Protein AF-G8R395-F1 (afdb_monomer_lite)

Secondary structure (DSSP, 8-state):
----HHHHHHHHHHHHHHTSS-HHHHHHHHHHTT--HHHHHHHHHHHHHHHHHHHHHHHHHHHHHHHHHHHHHHHHHHHHHHHHHHTTSS--TT-----HHHHHHHHHHHHHHHHHHSTT-

Sequence (121 aa):
MEYSRAQIIDQYFQQIESGEMSFSQMRPSLQDMGVENEEISITVKQVDKQLQQSAHNKASHSLGKNIFYGGLLFAAIGLIITIGTFFGIIDIGPVFIVAYGPVISGSAIAATGFAKMNRGT

Foldseek 3Di:
DDDDLVRLLVVVLVCCVVVVDPLVVQLVVCVVVVHDPVSSVVSSVSSVVVNVLVVVLVVLLVQLVVQQVQLVVQLVVLVCQQVCQVVCVPPPDPDRDRSPPSNVRSVVSNVSSVCSNPVSD

Radius of gyration: 25.41 Å; chains: 1; bounding box: 67×21×62 Å

pLDDT: mean 86.6, std 9.61, range [45.47, 95.31]

Organism: Owenweeksia hongkongensis (strain DSM 17368 / CIP 108786 / JCM 12287 / NRRL B-23963 / UST20020801) (NCBI:txid926562)

Structure (mmCIF, N/CA/C/O backbone):
data_AF-G8R395-F1
#
_entry.id   AF-G8R395-F1
#
loop_
_atom_site.group_PDB
_atom_site.id
_atom_site.type_symbol
_atom_site.label_atom_id
_atom_site.label_alt_id
_atom_site.label_comp_id
_atom_site.label_asym_id
_atom_site.label_entity_id
_atom_site.label_seq_id
_atom_site.pdbx_PDB_ins_code
_atom_site.Cartn_x
_atom_site.Cartn_y
_atom_site.Cartn_z
_atom_site.occupancy
_atom_site.B_iso_or_equiv
_atom_site.auth_seq_id
_atom_site.auth_comp_id
_atom_site.auth_asym_id
_atom_site.auth_atom_id
_atom_site.pdbx_PDB_model_num
ATOM 1 N N . MET A 1 1 ? -36.031 0.960 16.337 1.00 45.47 1 MET A N 1
ATOM 2 C CA . MET A 1 1 ? -35.407 0.146 15.276 1.00 45.47 1 MET A CA 1
ATOM 3 C C . MET A 1 1 ? -34.170 -0.467 15.894 1.00 45.47 1 MET A C 1
ATOM 5 O O . MET A 1 1 ? -33.316 0.282 16.344 1.00 45.47 1 MET A O 1
ATOM 9 N N . GLU A 1 2 ? -34.156 -1.784 16.059 1.00 56.84 2 GLU A N 1
ATOM 10 C CA . GLU A 1 2 ? -33.042 -2.509 16.671 1.00 56.84 2 GLU A CA 1
ATOM 11 C C . GLU A 1 2 ? -31.955 -2.660 15.600 1.00 56.84 2 GLU A C 1
ATOM 13 O O . GLU A 1 2 ? -32.110 -3.426 14.650 1.00 56.84 2 GLU A O 1
ATOM 18 N N . TYR A 1 3 ? -30.920 -1.823 15.664 1.00 66.44 3 TYR A N 1
ATOM 19 C CA . TYR A 1 3 ? -29.792 -1.942 14.746 1.00 66.44 3 TYR A CA 1
ATOM 20 C C . TYR A 1 3 ? -29.036 -3.233 15.048 1.00 66.44 3 TYR A C 1
ATOM 22 O O . TYR A 1 3 ? -28.754 -3.546 16.204 1.00 66.44 3 TYR A O 1
ATOM 30 N N . SER A 1 4 ? -28.673 -3.976 14.003 1.00 84.12 4 SER A N 1
ATOM 31 C CA . SER A 1 4 ? -27.771 -5.115 14.160 1.00 84.12 4 SER A CA 1
ATOM 32 C C . SER A 1 4 ? -26.396 -4.615 14.609 1.00 84.12 4 SER A C 1
ATOM 34 O O . SER A 1 4 ? -25.915 -3.600 14.101 1.00 84.12 4 SER A O 1
ATOM 36 N N . ARG A 1 5 ? -25.717 -5.360 15.492 1.00 80.81 5 ARG A N 1
ATOM 37 C CA . ARG A 1 5 ? -24.335 -5.076 15.928 1.00 80.81 5 ARG A CA 1
ATOM 38 C C . ARG A 1 5 ? -23.415 -4.725 14.748 1.00 80.81 5 ARG A C 1
ATOM 40 O O . ARG A 1 5 ? -22.629 -3.789 14.834 1.00 80.81 5 ARG A O 1
ATOM 47 N N . ALA A 1 6 ? -23.547 -5.435 13.626 1.00 86.25 6 ALA A N 1
ATOM 48 C CA . ALA A 1 6 ? -22.751 -5.187 12.423 1.00 86.25 6 ALA A CA 1
ATOM 49 C C . ALA A 1 6 ? -22.979 -3.790 11.817 1.00 86.25 6 ALA A C 1
ATOM 51 O O . ALA A 1 6 ? -22.027 -3.156 11.377 1.00 86.25 6 ALA A O 1
ATOM 52 N N . GLN A 1 7 ? -24.221 -3.300 11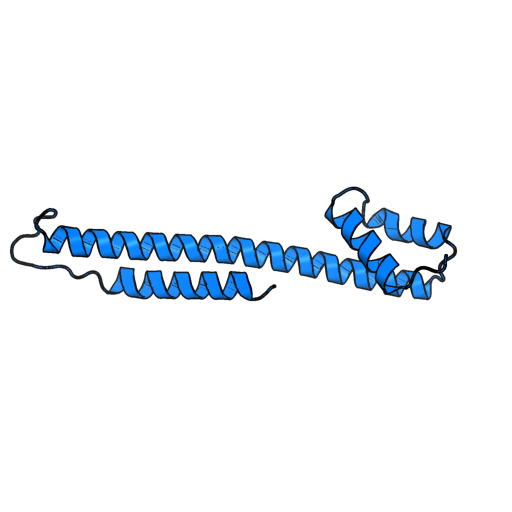.828 1.00 88.31 7 GLN A N 1
ATOM 53 C CA . GLN A 1 7 ? -24.573 -1.975 11.308 1.00 88.31 7 GLN A CA 1
ATOM 54 C C . GLN A 1 7 ? -24.048 -0.863 12.215 1.00 88.31 7 GLN A C 1
ATOM 56 O O . GLN A 1 7 ? -23.577 0.153 11.719 1.00 88.31 7 GLN A O 1
ATOM 61 N N . ILE A 1 8 ? -24.084 -1.079 13.534 1.00 88.62 8 ILE A N 1
ATOM 62 C CA . ILE A 1 8 ? -23.516 -0.144 14.512 1.00 88.62 8 ILE A CA 1
ATOM 63 C C . ILE A 1 8 ? -22.009 -0.006 14.273 1.00 88.62 8 ILE A C 1
ATOM 65 O O . ILE A 1 8 ? -21.501 1.104 14.155 1.00 88.62 8 ILE A O 1
ATOM 69 N N . ILE A 1 9 ? -21.298 -1.129 14.142 1.00 90.19 9 ILE A N 1
ATOM 70 C CA . ILE A 1 9 ? -19.854 -1.138 13.870 1.00 90.19 9 ILE A CA 1
ATOM 71 C C . ILE A 1 9 ? -19.535 -0.387 12.578 1.00 90.19 9 ILE A C 1
ATOM 73 O O . ILE A 1 9 ? -18.663 0.476 12.593 1.00 90.19 9 ILE A O 1
ATOM 77 N N . ASP A 1 10 ? -20.245 -0.691 11.490 1.00 92.69 10 ASP A N 1
ATOM 78 C CA . ASP A 1 10 ? -19.995 -0.078 10.182 1.00 92.69 10 ASP A CA 1
ATOM 79 C C . ASP A 1 10 ? -20.277 1.433 10.193 1.00 92.69 10 ASP A C 1
ATOM 81 O O . ASP A 1 10 ? -19.474 2.224 9.704 1.00 92.69 10 ASP A O 1
ATOM 85 N N . GLN A 1 11 ? -21.363 1.859 10.845 1.00 92.81 11 GLN A N 1
ATOM 86 C CA . GLN A 1 11 ? -21.698 3.274 10.987 1.00 92.81 11 GLN A CA 1
ATOM 87 C C . GLN A 1 11 ? -20.617 4.044 11.758 1.00 92.81 11 GLN A C 1
ATOM 89 O O . GLN A 1 11 ? -20.160 5.090 11.296 1.00 92.81 11 GLN A O 1
ATOM 94 N N . TYR A 1 12 ? -20.193 3.540 12.921 1.00 92.75 12 TYR A N 1
ATOM 95 C CA . TYR A 1 12 ? -19.148 4.197 13.712 1.00 92.75 12 TYR A CA 1
ATOM 96 C C . TYR A 1 12 ? -17.793 4.165 13.006 1.00 92.75 12 TYR A C 1
ATOM 98 O O . TYR A 1 12 ? -17.061 5.152 13.053 1.00 92.75 12 TYR A O 1
ATOM 106 N N . PHE A 1 13 ? -17.467 3.068 12.320 1.00 94.56 13 PHE A N 1
ATOM 107 C CA . PHE A 1 13 ? -16.274 2.987 11.487 1.00 94.56 13 PHE A CA 1
ATOM 108 C C . PHE A 1 13 ? -16.272 4.093 10.423 1.00 94.56 13 PHE A C 1
ATOM 110 O O . PHE A 1 13 ? -15.303 4.847 10.352 1.00 94.56 13 PHE A O 1
ATOM 117 N N . GLN A 1 14 ? -17.363 4.251 9.666 1.00 94.38 14 GLN A N 1
ATOM 118 C CA . GLN A 1 14 ? -17.466 5.270 8.616 1.00 94.38 14 GLN A CA 1
ATOM 119 C C . GLN A 1 14 ? -17.388 6.696 9.169 1.00 94.38 14 GLN A C 1
ATOM 121 O O . GLN A 1 14 ? -16.652 7.508 8.619 1.00 94.38 14 GLN A O 1
ATOM 126 N N . GLN A 1 15 ? -18.079 6.998 10.273 1.00 93.81 15 GLN A N 1
ATOM 127 C CA . GLN A 1 15 ? -18.052 8.334 10.889 1.00 93.81 15 GLN A CA 1
ATOM 128 C C . GLN A 1 15 ? -16.663 8.714 11.418 1.00 93.81 15 GLN A C 1
ATOM 130 O O . GLN A 1 15 ? -16.251 9.873 11.338 1.00 93.81 15 GLN A O 1
ATOM 135 N N . ILE A 1 16 ? -15.925 7.748 11.969 1.00 94.56 16 ILE A N 1
ATOM 136 C CA . ILE A 1 16 ? -14.562 7.987 12.457 1.00 94.56 16 ILE A CA 1
ATOM 137 C C . ILE A 1 16 ? -13.583 8.079 11.285 1.00 94.56 16 ILE A C 1
ATOM 139 O O . ILE A 1 16 ? -12.683 8.918 11.291 1.00 94.56 16 ILE A O 1
ATOM 143 N N . GLU A 1 17 ? -13.764 7.253 10.256 1.00 92.50 17 GLU A N 1
ATOM 144 C CA . GLU A 1 17 ? -12.935 7.278 9.053 1.00 92.50 17 GLU A CA 1
ATOM 145 C C . GLU A 1 17 ? -13.131 8.563 8.229 1.00 92.50 17 GLU A C 1
ATOM 147 O O . GLU A 1 17 ? -12.158 9.071 7.666 1.00 92.50 17 GLU A O 1
ATOM 152 N N . SER A 1 18 ? -14.353 9.108 8.183 1.00 92.12 18 SER A N 1
ATOM 153 C CA . SER A 1 18 ? -14.667 10.376 7.511 1.00 92.12 18 SER A CA 1
ATOM 154 C C . SER A 1 18 ? -14.256 11.611 8.321 1.00 92.12 18 SER A C 1
ATOM 156 O O . SER A 1 18 ? -14.156 12.704 7.763 1.00 92.12 18 SER A O 1
ATOM 158 N N . GLY A 1 19 ? -13.973 11.445 9.617 1.00 91.56 19 GLY A N 1
ATOM 159 C CA . GLY A 1 19 ? -13.634 12.532 10.536 1.00 91.56 19 GLY A CA 1
ATOM 160 C C . GLY A 1 19 ? -14.846 13.274 11.110 1.00 91.56 19 GLY A C 1
ATOM 161 O O . GLY A 1 19 ? -14.667 14.292 11.777 1.00 91.56 19 GLY A O 1
ATOM 162 N N . GLU A 1 20 ? -16.064 12.777 10.883 1.00 91.81 20 GLU A N 1
ATOM 163 C CA . GLU A 1 20 ? -17.300 13.302 11.481 1.00 91.81 20 GLU A CA 1
ATOM 164 C C . GLU A 1 20 ? -17.348 13.100 13.001 1.00 91.81 20 GLU A C 1
ATOM 166 O O . GLU A 1 20 ? -17.956 13.896 13.718 1.00 91.81 20 GLU A O 1
ATOM 171 N N . MET A 1 21 ? -16.691 12.050 13.499 1.00 92.56 21 MET A N 1
ATOM 172 C CA . MET A 1 21 ? -16.625 11.715 14.919 1.00 92.56 21 MET A CA 1
ATOM 173 C C . MET A 1 21 ? -15.201 11.337 15.336 1.00 92.56 21 MET A C 1
ATOM 175 O O . MET A 1 21 ? -14.462 10.688 14.601 1.00 92.56 21 MET A O 1
ATOM 179 N N . SER A 1 22 ? -14.818 11.692 16.564 1.00 93.12 22 SER A N 1
ATOM 180 C CA . SER A 1 22 ? -13.593 11.178 17.183 1.00 93.12 22 SER A CA 1
ATOM 181 C C . SER A 1 22 ? -13.827 9.809 17.826 1.00 93.12 22 SER A C 1
ATOM 183 O O . SER A 1 22 ? -14.827 9.605 18.510 1.00 93.12 22 SER A O 1
ATOM 185 N N . PHE A 1 23 ? -12.858 8.894 17.719 1.00 92.19 23 PHE A N 1
ATOM 186 C CA . PHE A 1 23 ? -12.909 7.577 18.374 1.00 92.19 23 PHE A CA 1
ATOM 187 C C . PHE A 1 23 ? -13.218 7.664 19.883 1.00 92.19 23 PHE A C 1
ATOM 189 O O . PHE A 1 23 ? -13.957 6.842 20.421 1.00 92.19 23 PHE A O 1
ATOM 196 N N . SER A 1 24 ? -12.736 8.706 20.568 1.00 92.56 24 SER A N 1
ATOM 197 C CA . SER A 1 24 ? -12.999 8.925 21.999 1.00 92.56 24 SER A CA 1
ATOM 198 C C . SER A 1 24 ? -14.477 9.177 22.329 1.00 92.56 24 SER A C 1
ATOM 200 O O . SER A 1 24 ? -14.887 8.968 23.469 1.00 92.56 24 SER A O 1
ATOM 202 N N . GLN A 1 25 ? -15.276 9.628 21.357 1.00 93.06 25 GLN A N 1
ATOM 203 C CA . GLN A 1 25 ? -16.701 9.940 21.526 1.00 93.06 25 GLN A CA 1
ATOM 204 C C . GLN A 1 25 ? -17.603 8.710 21.365 1.00 93.06 25 GLN A C 1
ATOM 206 O O . GLN A 1 25 ? -18.731 8.724 21.849 1.00 93.06 25 GLN A O 1
ATOM 211 N N . MET A 1 26 ? -17.087 7.629 20.772 1.00 92.25 26 MET A N 1
ATOM 212 C CA . MET A 1 26 ? -17.835 6.397 20.503 1.00 92.25 26 MET A CA 1
ATOM 213 C C . MET A 1 26 ? -18.317 5.699 21.782 1.00 92.25 26 MET A C 1
ATOM 215 O O . MET A 1 26 ? -19.425 5.173 21.850 1.00 92.25 26 MET A O 1
ATOM 219 N N . ARG A 1 27 ? -17.476 5.651 22.820 1.00 91.69 27 ARG A N 1
ATOM 220 C CA . ARG A 1 27 ? -17.834 4.975 24.074 1.00 91.69 27 ARG A CA 1
ATOM 221 C C . ARG A 1 27 ? -18.945 5.722 24.833 1.00 91.69 27 ARG A C 1
ATOM 223 O O . ARG A 1 27 ? -19.918 5.058 25.182 1.00 91.69 27 ARG A O 1
ATOM 230 N N . PRO A 1 28 ? -18.854 7.051 25.052 1.00 93.62 28 PRO A N 1
ATOM 231 C CA . PRO A 1 28 ? -19.961 7.841 25.594 1.00 93.62 28 PRO A CA 1
ATOM 232 C C . PRO A 1 28 ? -21.254 7.704 24.783 1.00 93.62 28 PRO A C 1
ATOM 234 O O . PRO A 1 28 ? -22.302 7.446 25.361 1.00 93.62 28 PRO A O 1
ATOM 237 N N . SER A 1 29 ? -21.187 7.772 23.449 1.00 90.94 29 SER A N 1
ATOM 238 C CA . SER A 1 29 ? -22.393 7.701 22.616 1.00 90.94 29 SER A CA 1
ATOM 239 C C . SER A 1 29 ? -23.096 6.344 22.700 1.00 90.94 29 SER A C 1
ATOM 241 O O . SER A 1 29 ? -24.322 6.289 22.707 1.00 90.94 29 SER A O 1
ATOM 243 N N . LEU A 1 30 ? -22.350 5.240 22.813 1.00 90.31 30 LEU A N 1
ATOM 244 C CA . LEU A 1 30 ? -22.936 3.917 23.040 1.00 90.31 30 LEU A CA 1
ATOM 245 C C . LEU A 1 30 ? -23.546 3.778 24.448 1.00 90.31 30 LEU A C 1
ATOM 247 O O . LEU A 1 30 ? -24.567 3.109 24.602 1.00 90.31 30 LEU A O 1
ATOM 251 N N . GLN A 1 31 ? -22.962 4.424 25.463 1.00 91.75 31 GLN A N 1
ATOM 252 C CA . GLN A 1 31 ? -23.536 4.466 26.815 1.00 91.75 31 GLN A CA 1
ATOM 253 C C . GLN A 1 31 ? -24.851 5.251 26.841 1.00 91.75 31 GLN A C 1
ATOM 255 O O . GLN A 1 31 ? -25.824 4.782 27.429 1.00 91.75 31 GLN A O 1
ATOM 260 N N . ASP A 1 32 ? -24.909 6.387 26.144 1.00 92.06 32 ASP A N 1
ATOM 261 C CA . ASP A 1 32 ? -26.115 7.214 26.020 1.00 92.06 32 ASP A CA 1
ATOM 262 C C . ASP A 1 32 ? -27.249 6.484 25.277 1.00 92.06 32 ASP A C 1
ATOM 264 O O . ASP A 1 32 ? -28.429 6.718 25.535 1.00 92.06 32 ASP A O 1
ATOM 268 N N . MET A 1 33 ? -26.900 5.547 24.388 1.00 86.62 33 MET A N 1
ATOM 269 C CA . MET A 1 33 ? -27.844 4.649 23.710 1.00 86.62 33 MET A CA 1
ATOM 270 C C . MET A 1 33 ? -28.320 3.480 24.588 1.00 86.62 33 MET A C 1
ATOM 272 O O . MET A 1 33 ? -29.134 2.675 24.137 1.00 86.62 33 MET A O 1
ATOM 276 N N . GLY A 1 34 ? -27.827 3.366 25.824 1.00 88.44 34 GLY A N 1
ATOM 277 C CA . GLY A 1 34 ? -28.193 2.295 26.750 1.00 88.44 34 GLY A CA 1
ATOM 278 C C . GLY A 1 34 ? -27.581 0.936 26.402 1.00 88.44 34 GLY A C 1
ATOM 279 O O . GLY A 1 34 ? -28.107 -0.092 26.825 1.00 88.44 34 GLY A O 1
ATOM 280 N N . VAL A 1 35 ? -26.491 0.910 25.629 1.00 88.38 35 VAL A N 1
ATOM 281 C CA . VAL A 1 35 ? -25.782 -0.328 25.289 1.00 88.38 35 VAL A CA 1
ATOM 282 C C . VAL A 1 35 ? -25.061 -0.863 26.530 1.00 88.38 35 VAL A C 1
ATOM 284 O O . VAL A 1 35 ? -24.455 -0.113 27.297 1.00 88.38 35 VAL A O 1
ATOM 287 N N . GLU A 1 36 ? -25.111 -2.176 26.742 1.00 90.88 36 GLU A N 1
ATOM 288 C CA . GLU A 1 36 ? -24.456 -2.819 27.880 1.00 90.88 36 GLU A CA 1
ATOM 289 C C . GLU A 1 36 ? -22.927 -2.661 27.820 1.00 90.88 36 GLU A C 1
ATOM 291 O O . GLU A 1 36 ? -22.318 -2.771 26.760 1.00 90.88 36 GLU A O 1
ATOM 296 N N . ASN A 1 37 ? -22.267 -2.446 28.963 1.00 88.62 37 ASN A N 1
ATOM 297 C CA . ASN A 1 37 ? -20.817 -2.204 29.009 1.00 88.62 37 ASN A CA 1
ATOM 298 C C . ASN A 1 37 ? -19.969 -3.302 28.334 1.00 88.62 37 ASN A C 1
ATOM 300 O O . ASN A 1 37 ? -18.921 -2.990 27.760 1.00 88.62 37 ASN A O 1
ATOM 304 N N . GLU A 1 38 ? -20.393 -4.566 28.396 1.00 90.50 38 GLU A N 1
ATOM 305 C CA . GLU A 1 38 ? -19.719 -5.670 27.701 1.00 90.50 38 GLU A CA 1
ATOM 306 C C . GLU A 1 38 ? -19.832 -5.522 26.176 1.00 90.50 38 GLU A C 1
ATOM 308 O O . GLU A 1 38 ? -18.826 -5.583 25.463 1.00 90.50 38 GLU A O 1
ATOM 313 N N . GLU A 1 39 ? -21.030 -5.208 25.688 1.00 89.56 39 GLU A N 1
ATOM 314 C CA . GLU A 1 39 ? -21.321 -4.961 24.276 1.00 89.56 39 GLU A CA 1
ATOM 315 C C . GLU A 1 39 ? -20.559 -3.747 23.730 1.00 89.56 39 GLU A C 1
ATOM 317 O O . GLU A 1 39 ? -19.995 -3.790 22.631 1.00 89.56 39 GLU A O 1
ATOM 322 N N . ILE A 1 40 ? -20.459 -2.682 24.530 1.00 91.62 40 ILE A N 1
ATOM 323 C CA . ILE A 1 40 ? -19.645 -1.503 24.217 1.00 91.62 40 ILE A CA 1
ATOM 324 C C . ILE A 1 40 ? -18.182 -1.899 24.034 1.00 91.62 40 ILE A C 1
ATOM 326 O O . ILE A 1 40 ? -17.556 -1.510 23.051 1.00 91.62 40 ILE A O 1
ATOM 330 N N . SER A 1 41 ? -17.629 -2.683 24.962 1.00 92.88 41 SER A N 1
ATOM 331 C CA . SER A 1 41 ? -16.232 -3.127 24.904 1.00 92.88 41 SER A CA 1
ATOM 332 C C . SER A 1 41 ? -15.941 -3.929 23.631 1.00 92.88 41 SER A C 1
ATOM 334 O O . SER A 1 41 ? -14.948 -3.673 22.944 1.00 92.88 41 SER A O 1
ATOM 336 N N . ILE A 1 42 ? -16.835 -4.857 23.274 1.00 93.06 42 ILE A N 1
ATOM 337 C CA . ILE A 1 42 ? -16.730 -5.662 22.050 1.00 93.06 42 ILE A CA 1
ATOM 338 C C . ILE A 1 42 ? -16.787 -4.766 20.808 1.00 93.06 42 ILE A C 1
ATOM 340 O O . ILE A 1 42 ? -15.924 -4.874 19.934 1.00 93.06 42 ILE A O 1
ATOM 344 N N . THR A 1 43 ? -17.761 -3.858 20.755 1.00 92.12 43 THR A N 1
ATOM 345 C CA . THR A 1 43 ? -18.001 -2.972 19.608 1.00 92.12 43 THR A CA 1
ATOM 346 C C . THR A 1 43 ? -16.828 -2.016 19.391 1.00 92.12 43 THR A C 1
ATOM 348 O O . THR A 1 43 ? -16.291 -1.938 18.288 1.00 92.12 43 THR A O 1
ATOM 351 N N . VAL A 1 44 ? -16.351 -1.357 20.453 1.00 93.62 44 VAL A N 1
ATOM 352 C CA . VAL A 1 44 ? -15.180 -0.460 20.411 1.00 93.62 44 VAL A CA 1
ATOM 353 C C . VAL A 1 44 ? -13.938 -1.201 19.928 1.00 93.62 44 VAL A C 1
ATOM 355 O O . VAL A 1 44 ? -13.227 -0.710 19.054 1.00 93.62 44 VAL A O 1
ATOM 358 N N . LYS A 1 45 ? -13.694 -2.412 20.439 1.00 94.94 45 LYS A N 1
ATOM 359 C CA . LYS A 1 45 ? -12.554 -3.234 20.017 1.00 94.94 45 LYS A CA 1
ATOM 360 C C . LYS A 1 45 ? -12.637 -3.629 18.540 1.00 94.94 45 LYS A C 1
ATOM 362 O O . LYS A 1 45 ? -11.612 -3.714 17.865 1.00 94.94 45 LYS A O 1
ATOM 367 N N . GLN A 1 46 ? -13.838 -3.905 18.038 1.00 93.88 46 GLN A N 1
ATOM 368 C CA . GLN A 1 46 ? -14.048 -4.251 16.634 1.00 93.88 46 GLN A CA 1
ATOM 369 C C . GLN A 1 46 ? -13.833 -3.047 15.714 1.00 93.88 46 GLN A C 1
ATOM 371 O O . GLN A 1 46 ? -13.133 -3.190 14.712 1.00 93.88 46 GLN A O 1
ATOM 376 N N . VAL A 1 47 ? -14.351 -1.873 16.082 1.00 94.31 47 VAL A N 1
ATOM 377 C CA . VAL A 1 47 ? -14.125 -0.627 15.335 1.00 94.31 47 VAL A CA 1
ATOM 378 C C . VAL A 1 47 ? -12.642 -0.248 15.336 1.00 94.31 47 VAL A C 1
ATOM 380 O O . VAL A 1 47 ? -12.093 0.008 14.270 1.00 94.31 47 VAL A O 1
ATOM 383 N N . ASP A 1 48 ? -11.952 -0.305 16.482 1.00 94.62 48 ASP A N 1
ATOM 384 C CA . ASP A 1 48 ? -10.499 -0.062 16.560 1.00 94.62 48 ASP A CA 1
ATOM 385 C C . ASP A 1 48 ? -9.717 -0.987 15.615 1.00 94.62 48 ASP A C 1
ATOM 387 O O . ASP A 1 48 ? -8.911 -0.534 14.800 1.00 94.62 48 ASP A O 1
ATOM 391 N N . LYS A 1 49 ? -10.019 -2.291 15.641 1.00 95.31 49 LYS A N 1
ATOM 392 C CA . LYS A 1 49 ? -9.391 -3.261 14.737 1.00 95.31 49 LYS A CA 1
ATOM 393 C C . LYS A 1 49 ? -9.635 -2.917 13.263 1.00 95.31 49 LYS A C 1
ATOM 395 O O . LYS A 1 49 ? -8.705 -3.017 12.462 1.00 95.31 49 LYS A O 1
ATOM 400 N N . GLN A 1 50 ? -10.855 -2.526 12.895 1.00 93.06 50 GLN A N 1
ATOM 401 C CA . GLN A 1 50 ? -11.179 -2.128 11.522 1.00 93.06 50 GLN A CA 1
ATOM 402 C C . GLN A 1 50 ? -10.456 -0.844 11.106 1.00 93.06 50 GLN A C 1
ATOM 404 O O . GLN A 1 50 ? -9.914 -0.790 10.003 1.00 93.06 50 GLN A O 1
ATOM 409 N N . LEU A 1 51 ? -10.371 0.157 11.985 1.00 93.69 51 LEU A N 1
ATOM 410 C CA . LEU A 1 51 ? -9.640 1.402 11.732 1.00 93.69 51 LEU A CA 1
ATOM 411 C C . LEU A 1 51 ? -8.148 1.140 11.515 1.00 93.69 51 LEU A C 1
ATOM 413 O O . LEU A 1 51 ? -7.573 1.614 10.533 1.00 93.69 51 LEU A O 1
ATOM 417 N N . GLN A 1 52 ? -7.528 0.329 12.375 1.00 94.56 52 GLN A N 1
ATOM 418 C CA . GLN A 1 52 ? -6.127 -0.070 12.219 1.00 94.56 52 GLN A CA 1
ATOM 419 C C . GLN A 1 52 ? -5.901 -0.834 10.913 1.00 94.56 52 GLN A C 1
ATOM 421 O O . GLN A 1 52 ? -4.922 -0.584 10.207 1.00 94.56 52 GLN A O 1
ATOM 426 N N . GLN A 1 53 ? -6.815 -1.741 10.562 1.00 92.69 53 GLN A N 1
ATOM 427 C CA . GLN A 1 53 ? -6.725 -2.507 9.325 1.00 92.69 53 GLN A CA 1
ATOM 428 C C . GLN A 1 53 ? -6.905 -1.619 8.085 1.00 92.69 53 GLN A C 1
ATOM 430 O O . GLN A 1 53 ? -6.117 -1.737 7.148 1.00 92.69 53 GLN A O 1
ATOM 435 N N . SER A 1 54 ? -7.861 -0.685 8.091 1.00 90.19 54 SER A N 1
ATOM 436 C CA . SER A 1 54 ? -8.046 0.299 7.014 1.00 90.19 54 SER A CA 1
ATOM 437 C C . SER A 1 54 ? -6.805 1.181 6.855 1.00 90.19 54 SER A C 1
ATOM 439 O O . SER A 1 54 ? -6.277 1.319 5.748 1.00 90.19 54 SER A O 1
ATOM 441 N N . ALA A 1 55 ? -6.257 1.703 7.957 1.00 90.06 55 ALA A N 1
ATOM 442 C CA . ALA A 1 55 ? -5.035 2.503 7.939 1.00 90.06 55 ALA A CA 1
ATOM 443 C C . ALA A 1 55 ? -3.841 1.714 7.375 1.00 90.06 55 ALA A C 1
ATOM 445 O O . ALA A 1 55 ? -3.111 2.214 6.514 1.00 90.06 55 ALA A O 1
ATOM 446 N N . HIS A 1 56 ? -3.670 0.458 7.800 1.00 90.69 56 HIS A N 1
ATOM 447 C CA . HIS A 1 56 ? -2.618 -0.417 7.292 1.00 90.69 56 HIS A CA 1
ATOM 448 C C . HIS A 1 56 ? -2.791 -0.723 5.799 1.00 90.69 56 HIS A C 1
ATOM 450 O O . HIS A 1 56 ? -1.824 -0.648 5.039 1.00 90.69 56 HIS A O 1
ATOM 456 N N . ASN A 1 57 ? -4.015 -1.012 5.354 1.00 89.50 57 ASN A N 1
ATOM 457 C CA . ASN A 1 57 ? -4.316 -1.303 3.954 1.00 89.50 57 ASN A CA 1
ATOM 458 C C . ASN A 1 57 ? -4.071 -0.076 3.069 1.00 89.50 57 ASN A C 1
ATOM 460 O O . ASN A 1 57 ? -3.392 -0.195 2.049 1.00 89.50 57 ASN A O 1
ATOM 464 N N . LYS A 1 58 ? -4.522 1.115 3.485 1.00 89.12 58 LYS A N 1
ATOM 465 C CA . LYS A 1 58 ? -4.256 2.383 2.781 1.00 89.12 58 LYS A CA 1
ATOM 466 C C . LYS A 1 58 ? -2.758 2.666 2.676 1.00 89.12 58 LYS A C 1
ATOM 468 O O . LYS A 1 58 ? -2.274 3.005 1.595 1.00 89.12 58 LYS A O 1
ATOM 473 N N . ALA A 1 59 ? -2.010 2.479 3.765 1.00 87.56 59 ALA A N 1
ATOM 474 C CA . ALA A 1 59 ? -0.558 2.651 3.780 1.00 87.56 59 ALA A CA 1
ATOM 475 C C . ALA A 1 59 ? 0.164 1.611 2.906 1.00 87.56 59 ALA A C 1
ATOM 477 O O . ALA A 1 59 ? 1.107 1.936 2.183 1.00 87.56 59 ALA A O 1
ATOM 478 N N . SER A 1 60 ? -0.277 0.351 2.927 1.00 87.00 60 SER A N 1
ATOM 479 C CA . SER A 1 60 ? 0.307 -0.690 2.082 1.00 87.00 60 SER A CA 1
ATOM 480 C C . SER A 1 60 ? 0.018 -0.441 0.605 1.00 87.00 60 SER A C 1
ATOM 482 O O . SER A 1 60 ? 0.922 -0.602 -0.215 1.00 87.00 60 SER A O 1
ATOM 484 N N . HIS A 1 61 ? -1.198 -0.002 0.276 1.00 88.38 61 HIS A N 1
ATOM 485 C CA . HIS A 1 61 ? -1.607 0.316 -1.084 1.00 88.38 61 HIS A CA 1
ATOM 486 C C . HIS A 1 61 ? -0.840 1.524 -1.640 1.00 88.38 61 HIS A C 1
ATOM 488 O O . HIS A 1 61 ? -0.312 1.456 -2.750 1.00 88.38 61 HIS A O 1
ATOM 494 N N . SER A 1 62 ? -0.696 2.605 -0.864 1.00 89.69 62 SER A N 1
ATOM 495 C CA . SER A 1 62 ? 0.081 3.780 -1.282 1.00 89.69 62 SER A CA 1
ATOM 496 C C . SER A 1 62 ? 1.568 3.457 -1.467 1.00 89.69 62 SER A C 1
ATOM 498 O O . SER A 1 62 ? 2.164 3.849 -2.471 1.00 89.69 62 SER A O 1
ATOM 500 N N . LEU A 1 63 ? 2.153 2.664 -0.563 1.00 89.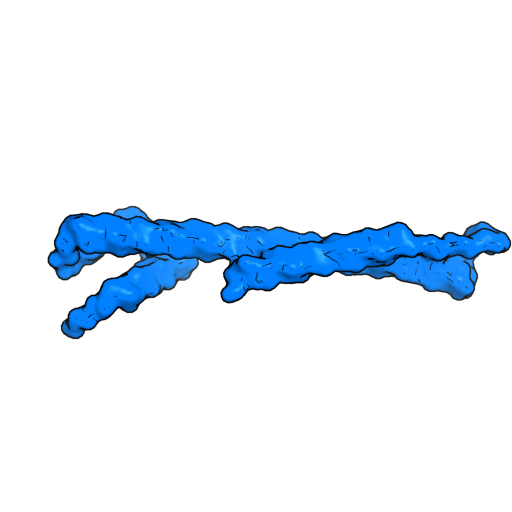69 63 LEU A N 1
ATOM 501 C CA . LEU A 1 63 ? 3.523 2.173 -0.702 1.00 89.69 63 LEU A CA 1
ATOM 502 C C . LEU A 1 63 ? 3.675 1.268 -1.935 1.00 89.69 63 LEU A C 1
ATOM 504 O O . LEU A 1 63 ? 4.629 1.424 -2.692 1.00 89.69 63 LEU A O 1
ATOM 508 N N . GLY A 1 64 ? 2.727 0.356 -2.167 1.00 89.44 64 GLY A N 1
ATOM 509 C CA . GLY A 1 64 ? 2.700 -0.502 -3.352 1.00 89.44 64 GLY A CA 1
ATOM 510 C C . GLY A 1 64 ? 2.662 0.307 -4.649 1.00 89.44 64 GLY A C 1
ATOM 511 O O . GLY A 1 64 ? 3.434 0.027 -5.562 1.00 89.44 64 GLY A O 1
ATOM 512 N N . LYS A 1 65 ? 1.856 1.375 -4.687 1.00 92.00 65 LYS A N 1
ATOM 513 C CA . LYS A 1 65 ? 1.775 2.306 -5.818 1.00 92.00 65 LYS A CA 1
ATOM 514 C C . LYS A 1 65 ? 3.117 2.988 -6.096 1.00 92.00 65 LYS A C 1
ATOM 516 O O . LYS A 1 65 ? 3.553 3.040 -7.243 1.00 92.00 65 LYS A O 1
ATOM 521 N N . ASN A 1 66 ? 3.799 3.463 -5.056 1.00 92.38 66 ASN A N 1
ATOM 522 C CA . ASN A 1 66 ? 5.111 4.100 -5.204 1.00 92.38 66 ASN A CA 1
ATOM 523 C C . ASN A 1 66 ? 6.170 3.114 -5.719 1.00 92.38 66 ASN A C 1
ATOM 525 O O . ASN A 1 66 ? 6.941 3.454 -6.614 1.00 92.38 66 ASN A O 1
ATOM 529 N N . ILE A 1 67 ? 6.176 1.883 -5.199 1.00 91.88 67 ILE A N 1
ATOM 530 C CA . ILE A 1 67 ? 7.076 0.815 -5.659 1.00 91.88 67 ILE A CA 1
ATOM 531 C C . ILE A 1 67 ? 6.778 0.456 -7.121 1.00 91.88 67 ILE A C 1
ATOM 533 O O . ILE A 1 67 ? 7.704 0.326 -7.919 1.00 91.88 67 ILE A O 1
ATOM 537 N N . PHE A 1 68 ? 5.497 0.350 -7.486 1.00 93.25 68 PHE A N 1
ATOM 538 C CA . PHE A 1 68 ? 5.067 0.041 -8.847 1.00 93.25 68 PHE A CA 1
ATOM 539 C C . PHE A 1 68 ? 5.586 1.075 -9.853 1.00 93.25 68 PHE A C 1
ATOM 541 O O . PHE A 1 68 ? 6.281 0.718 -10.805 1.00 93.25 68 PHE A O 1
ATOM 548 N N . TYR A 1 69 ? 5.310 2.361 -9.611 1.00 93.50 69 TYR A N 1
ATOM 549 C CA . TYR A 1 69 ? 5.759 3.434 -10.500 1.00 93.50 69 TYR A CA 1
ATOM 550 C C . TYR A 1 69 ? 7.282 3.595 -10.514 1.00 93.50 69 TYR A C 1
ATOM 552 O O . TYR A 1 69 ? 7.849 3.847 -11.576 1.00 93.50 69 TYR A O 1
ATOM 560 N N . GLY A 1 70 ? 7.956 3.402 -9.376 1.00 92.31 70 GLY A N 1
ATOM 561 C CA . GLY A 1 70 ? 9.418 3.419 -9.307 1.00 92.31 70 GLY A CA 1
ATOM 562 C C . GLY A 1 70 ? 10.059 2.314 -10.153 1.00 92.31 70 GLY A C 1
ATOM 563 O O . GLY A 1 70 ? 10.975 2.585 -10.928 1.00 92.31 70 GLY A O 1
ATOM 564 N N . GLY A 1 71 ? 9.539 1.085 -10.064 1.00 89.62 71 GLY A N 1
ATOM 565 C CA . GLY A 1 71 ? 9.995 -0.040 -10.885 1.00 89.62 71 GLY A CA 1
ATOM 566 C C . GLY A 1 71 ? 9.750 0.182 -12.378 1.00 89.62 71 GLY A C 1
ATOM 567 O O . GLY A 1 71 ? 10.644 -0.050 -13.193 1.00 89.62 71 GLY A O 1
ATOM 568 N N . LEU A 1 72 ? 8.571 0.704 -12.736 1.00 93.38 72 LEU A N 1
ATOM 569 C CA . LEU A 1 72 ? 8.230 1.015 -14.125 1.00 93.38 72 LEU A CA 1
ATOM 570 C C . LEU A 1 72 ? 9.144 2.100 -14.710 1.00 93.38 72 LEU A C 1
ATOM 572 O O . LEU A 1 72 ? 9.629 1.946 -15.828 1.00 93.38 72 LEU A O 1
ATOM 576 N N . LEU A 1 73 ? 9.421 3.164 -13.950 1.00 94.75 73 LEU A N 1
ATOM 577 C CA . LEU A 1 73 ? 10.342 4.224 -14.364 1.00 94.75 73 LEU A CA 1
ATOM 578 C C . LEU A 1 73 ? 11.757 3.676 -14.584 1.00 94.75 73 LEU A C 1
ATOM 580 O O . LEU A 1 73 ? 12.390 3.983 -15.592 1.00 94.75 73 LEU A O 1
ATOM 584 N N . PHE A 1 74 ? 12.239 2.828 -13.674 1.00 92.12 74 PHE A N 1
ATOM 585 C CA . PHE A 1 74 ? 13.562 2.218 -13.788 1.00 92.12 74 PHE A CA 1
ATOM 586 C C . PHE A 1 74 ? 13.679 1.303 -15.018 1.00 92.12 74 PHE A C 1
ATOM 588 O O . PHE A 1 74 ? 14.648 1.399 -15.775 1.00 92.12 74 PHE A O 1
ATOM 595 N N . ALA A 1 75 ? 12.656 0.480 -15.274 1.00 92.00 75 ALA A N 1
ATOM 596 C CA . ALA A 1 75 ? 12.589 -0.354 -16.473 1.00 92.00 75 ALA A CA 1
ATOM 597 C C . ALA A 1 75 ? 12.529 0.489 -17.758 1.00 92.00 75 ALA A C 1
ATOM 599 O O . ALA A 1 75 ? 13.217 0.177 -18.732 1.00 92.00 75 ALA A O 1
ATOM 600 N N . ALA A 1 76 ? 11.751 1.578 -17.756 1.00 92.62 76 ALA A N 1
ATOM 601 C CA . ALA A 1 76 ? 11.626 2.483 -18.894 1.00 92.62 76 ALA A CA 1
ATOM 602 C C . ALA A 1 76 ? 12.961 3.155 -19.243 1.00 92.62 76 ALA A C 1
ATOM 604 O O . ALA A 1 76 ? 13.326 3.196 -20.414 1.00 92.62 76 ALA A O 1
ATOM 605 N N . ILE A 1 77 ? 13.730 3.610 -18.249 1.00 91.56 77 ILE A N 1
ATOM 606 C CA . ILE A 1 77 ? 15.078 4.159 -18.470 1.00 91.56 77 ILE A CA 1
ATOM 607 C C . ILE A 1 77 ? 15.989 3.102 -19.109 1.00 91.56 77 ILE A C 1
ATOM 609 O O . ILE A 1 77 ? 16.667 3.388 -20.095 1.00 91.56 77 ILE A O 1
ATOM 613 N N . GLY A 1 78 ? 15.966 1.866 -18.601 1.00 86.19 78 GLY A N 1
ATOM 614 C CA . GLY A 1 78 ? 16.721 0.749 -19.180 1.00 86.19 78 GLY A CA 1
ATOM 615 C C . GLY A 1 78 ? 16.374 0.476 -20.645 1.00 86.19 78 GLY A C 1
ATOM 616 O O . GLY A 1 78 ? 17.266 0.277 -21.475 1.00 86.19 78 GLY A O 1
ATOM 617 N N . LEU A 1 79 ? 15.081 0.513 -20.976 1.00 88.69 79 LEU A N 1
ATOM 618 C CA . LEU A 1 79 ? 14.598 0.370 -22.348 1.00 88.69 79 LEU A CA 1
ATOM 619 C C . LEU A 1 79 ? 15.034 1.536 -23.234 1.00 88.69 79 LEU A C 1
ATOM 621 O O . LEU A 1 79 ? 15.523 1.292 -24.330 1.00 88.69 79 LEU A O 1
ATOM 625 N N . ILE A 1 80 ? 14.910 2.779 -22.765 1.00 89.19 80 ILE A N 1
ATOM 626 C CA . ILE A 1 80 ? 15.319 3.970 -23.522 1.00 89.19 80 ILE A CA 1
ATOM 627 C C . ILE A 1 80 ? 16.812 3.916 -23.847 1.00 89.19 80 ILE A C 1
ATOM 629 O O . ILE A 1 80 ? 17.180 4.182 -24.986 1.00 89.19 80 ILE A O 1
ATOM 633 N N . ILE A 1 81 ? 17.664 3.530 -22.892 1.00 85.69 81 ILE A N 1
ATOM 634 C CA . ILE A 1 81 ? 19.107 3.377 -23.131 1.00 85.69 81 ILE A CA 1
ATOM 635 C C . ILE A 1 81 ? 19.354 2.286 -24.175 1.00 85.69 81 ILE A C 1
ATOM 637 O O . ILE A 1 81 ? 20.048 2.524 -25.156 1.00 85.69 81 ILE A O 1
ATOM 641 N N . THR A 1 82 ? 18.734 1.116 -24.004 1.00 84.81 82 THR A N 1
ATOM 642 C CA . THR A 1 82 ? 18.896 -0.018 -24.929 1.00 84.81 82 THR A CA 1
ATOM 643 C C . THR A 1 82 ? 18.473 0.350 -26.354 1.00 84.81 82 THR A C 1
ATOM 645 O O . THR A 1 82 ? 19.205 0.095 -27.308 1.00 84.81 82 THR A O 1
ATOM 648 N N . ILE A 1 83 ? 17.308 0.985 -26.506 1.00 85.38 83 ILE A N 1
ATOM 649 C CA . ILE A 1 83 ? 16.778 1.439 -27.796 1.00 85.38 83 ILE A CA 1
ATOM 650 C C . ILE A 1 83 ? 17.663 2.555 -28.364 1.00 85.38 83 ILE A C 1
ATOM 652 O O . ILE A 1 83 ? 18.036 2.505 -29.531 1.00 85.38 83 ILE A O 1
ATOM 656 N N . GLY A 1 84 ? 18.043 3.540 -27.550 1.00 84.25 84 GLY A N 1
ATOM 657 C CA . GLY A 1 84 ? 18.874 4.669 -27.966 1.00 84.25 84 GLY A CA 1
ATOM 658 C C . GLY A 1 84 ? 20.246 4.235 -28.478 1.00 84.25 84 GLY A C 1
ATOM 659 O O . GLY A 1 84 ? 20.708 4.749 -29.495 1.00 84.25 84 GLY A O 1
ATOM 660 N N . THR A 1 85 ? 20.859 3.245 -27.832 1.00 82.12 85 THR A N 1
ATOM 661 C CA . THR A 1 85 ? 22.095 2.617 -28.305 1.00 82.12 85 THR A CA 1
ATOM 662 C C . THR A 1 85 ? 21.871 1.797 -29.576 1.00 82.12 85 THR A C 1
ATOM 664 O O . THR A 1 85 ? 22.672 1.877 -30.500 1.00 82.12 85 THR A O 1
ATOM 667 N N . PHE A 1 86 ? 20.775 1.038 -29.668 1.00 79.50 86 PHE A N 1
ATOM 668 C CA . PHE A 1 86 ? 20.486 0.208 -30.842 1.00 79.50 86 PHE A CA 1
ATOM 669 C C . PHE A 1 86 ? 20.233 1.030 -32.117 1.00 79.50 86 PHE A C 1
ATOM 671 O O . PHE A 1 86 ? 20.717 0.671 -33.186 1.00 79.50 86 PHE A O 1
ATOM 678 N N . PHE A 1 87 ? 19.512 2.149 -32.007 1.00 83.19 87 PHE A N 1
ATOM 679 C CA . PHE A 1 87 ? 19.231 3.057 -33.127 1.00 83.19 87 PHE A CA 1
ATOM 680 C C . PHE A 1 87 ? 20.363 4.060 -33.409 1.00 83.19 87 PHE A C 1
ATOM 682 O O . PHE A 1 87 ? 20.218 4.896 -34.299 1.00 83.19 87 PHE A O 1
ATOM 689 N N . GLY A 1 88 ? 21.475 4.005 -32.667 1.00 74.62 88 GLY A N 1
ATOM 690 C CA . GLY A 1 88 ? 22.615 4.909 -32.854 1.00 74.62 88 GLY A CA 1
ATO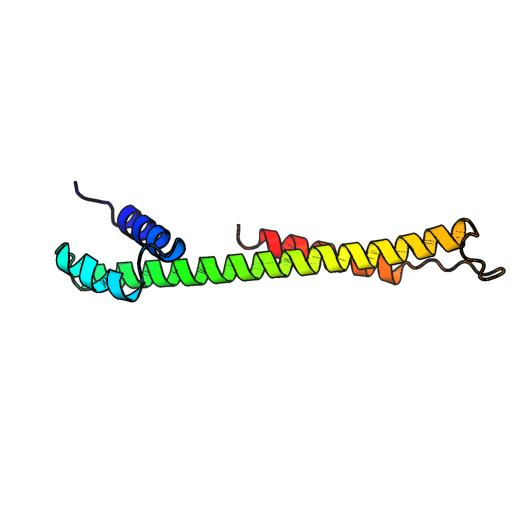M 691 C C . GLY A 1 88 ? 22.347 6.362 -32.445 1.00 74.62 88 GLY A C 1
ATOM 692 O O . GLY A 1 88 ? 23.096 7.253 -32.828 1.00 74.62 88 GLY A O 1
ATOM 693 N N . ILE A 1 89 ? 21.288 6.618 -31.667 1.00 79.88 89 ILE A N 1
ATOM 694 C CA . ILE A 1 89 ? 21.013 7.935 -31.063 1.00 79.88 89 ILE A CA 1
ATOM 695 C C . ILE A 1 89 ? 22.043 8.219 -29.9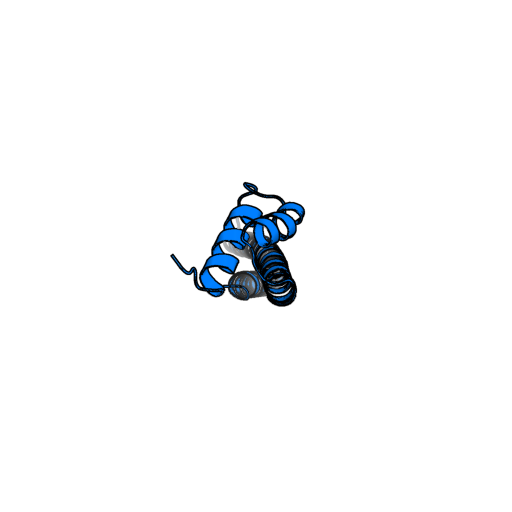60 1.00 79.88 89 ILE A C 1
ATOM 697 O O . ILE A 1 89 ? 22.453 9.359 -29.752 1.00 79.88 89 ILE A O 1
ATOM 701 N N . ILE A 1 90 ? 22.461 7.164 -29.255 1.00 71.19 90 ILE A N 1
ATOM 702 C CA . ILE A 1 90 ? 23.537 7.179 -28.267 1.00 71.19 90 ILE A CA 1
ATOM 703 C C . ILE A 1 90 ? 24.730 6.467 -28.900 1.00 71.19 90 ILE A C 1
ATOM 705 O O . ILE A 1 90 ? 24.772 5.236 -28.933 1.00 71.19 90 ILE A O 1
ATOM 709 N N . ASP A 1 91 ? 25.677 7.245 -29.418 1.00 67.69 91 ASP A N 1
ATOM 710 C CA . ASP A 1 91 ? 26.880 6.713 -30.050 1.00 67.69 91 ASP A CA 1
ATOM 711 C C . ASP A 1 91 ? 27.912 6.324 -28.980 1.00 67.69 91 ASP A C 1
ATOM 713 O O . ASP A 1 91 ? 28.541 7.168 -28.341 1.00 67.69 91 ASP A O 1
ATOM 717 N N . ILE A 1 92 ? 28.037 5.019 -28.751 1.00 71.44 92 ILE A N 1
ATOM 718 C CA . ILE A 1 92 ? 29.046 4.405 -27.875 1.00 71.44 92 ILE A CA 1
ATOM 719 C C . ILE A 1 92 ? 30.083 3.612 -28.688 1.00 71.44 92 ILE A C 1
ATOM 721 O O . ILE A 1 92 ? 30.769 2.733 -28.161 1.00 71.44 92 ILE A O 1
ATOM 725 N N . GLY A 1 93 ? 30.243 3.942 -29.975 1.00 69.00 93 GLY A N 1
ATOM 726 C CA . GLY A 1 93 ? 31.163 3.254 -30.876 1.00 69.00 93 GLY A CA 1
ATOM 727 C C . GLY A 1 93 ? 30.663 1.850 -31.256 1.00 69.00 93 GLY A C 1
ATOM 728 O O . GLY A 1 93 ? 29.459 1.641 -31.383 1.00 69.00 93 GLY A O 1
ATOM 729 N N . PRO A 1 94 ? 31.543 0.846 -31.449 1.00 69.06 94 PRO A N 1
ATOM 730 C CA . PRO A 1 94 ? 31.149 -0.476 -31.956 1.00 69.06 94 PRO A CA 1
ATOM 731 C C . PRO A 1 94 ? 30.470 -1.383 -30.910 1.00 69.06 94 PRO A C 1
ATOM 733 O O . PRO A 1 94 ? 30.229 -2.560 -31.183 1.00 69.06 94 PRO A O 1
ATOM 736 N N . VAL A 1 95 ? 30.212 -0.884 -29.697 1.00 64.06 95 VAL A N 1
ATOM 737 C CA . VAL A 1 95 ? 29.709 -1.678 -28.569 1.00 64.06 95 VAL A CA 1
ATOM 738 C C . VAL A 1 95 ? 28.230 -1.388 -28.344 1.00 64.06 95 VAL A C 1
ATOM 740 O O . VAL A 1 95 ? 27.844 -0.259 -28.060 1.00 64.06 95 VAL A O 1
ATOM 743 N N . PHE A 1 96 ? 27.402 -2.430 -28.398 1.00 60.94 96 PHE A N 1
ATOM 744 C CA . PHE A 1 96 ? 25.987 -2.352 -28.043 1.00 60.94 96 PHE A CA 1
ATOM 745 C C . PHE A 1 96 ? 25.795 -2.692 -26.563 1.00 60.94 96 PHE A C 1
ATOM 747 O O . PHE A 1 96 ? 26.092 -3.804 -26.124 1.00 60.94 96 PHE A O 1
ATOM 754 N N . ILE A 1 97 ? 25.265 -1.748 -25.786 1.00 66.56 97 ILE A N 1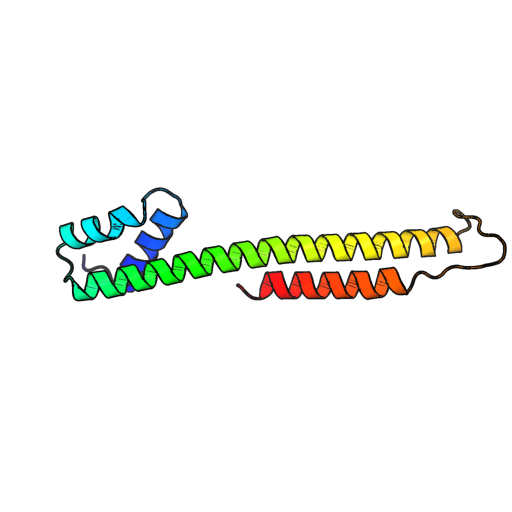
ATOM 755 C CA . ILE A 1 97 ? 24.829 -1.990 -24.410 1.00 66.56 97 ILE A CA 1
ATOM 756 C C . ILE A 1 97 ? 23.366 -2.411 -24.439 1.00 66.56 97 ILE A C 1
ATOM 758 O O . ILE A 1 97 ? 22.485 -1.627 -24.786 1.00 66.56 97 ILE A O 1
ATOM 762 N N . VAL A 1 98 ? 23.103 -3.645 -24.016 1.00 71.88 98 VAL A N 1
ATOM 763 C CA . VAL A 1 98 ? 21.743 -4.096 -23.732 1.00 71.88 98 VAL A CA 1
ATOM 764 C C . VAL A 1 98 ? 21.538 -4.089 -22.226 1.00 71.88 98 VAL A C 1
ATOM 766 O O . VAL A 1 98 ? 22.105 -4.903 -21.495 1.00 71.88 98 VAL A O 1
ATOM 769 N N . ALA A 1 99 ? 20.734 -3.145 -21.743 1.00 76.94 99 ALA A N 1
ATOM 770 C CA . ALA A 1 99 ? 20.512 -2.932 -20.320 1.00 76.94 99 ALA A CA 1
ATOM 771 C C . ALA A 1 99 ? 19.457 -3.910 -19.764 1.00 76.94 99 ALA A C 1
ATOM 773 O O . ALA A 1 99 ? 18.427 -3.501 -19.227 1.00 76.94 99 ALA A O 1
ATOM 774 N N . TYR A 1 100 ? 19.716 -5.220 -19.861 1.00 78.25 100 TYR A N 1
ATOM 775 C CA . TYR A 1 100 ? 18.819 -6.261 -19.337 1.00 78.25 100 TYR A CA 1
ATOM 776 C C . TYR A 1 100 ? 18.596 -6.142 -17.824 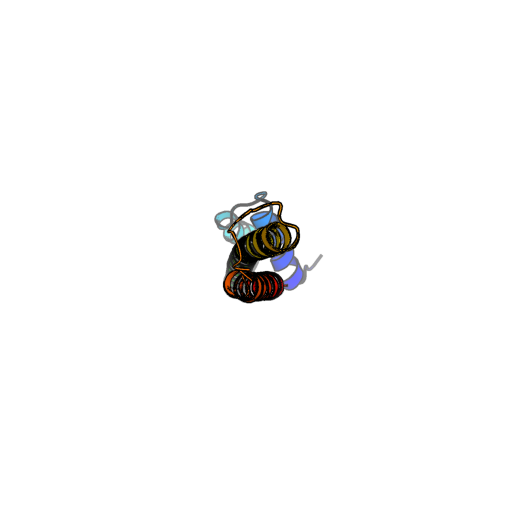1.00 78.25 100 TYR A C 1
ATOM 778 O O . TYR A 1 100 ? 17.498 -6.404 -17.341 1.00 78.25 100 TYR A O 1
ATOM 786 N N . GLY A 1 101 ? 19.621 -5.715 -17.076 1.00 83.19 101 GLY A N 1
ATOM 787 C CA . GLY A 1 101 ? 19.553 -5.546 -15.623 1.00 83.19 101 GLY A CA 1
ATOM 788 C C . GLY A 1 101 ? 18.444 -4.576 -15.204 1.00 83.19 101 GLY A C 1
ATOM 789 O O . GLY A 1 101 ? 17.515 -5.003 -14.516 1.00 83.19 101 GLY A O 1
ATOM 790 N N . PRO A 1 102 ? 18.485 -3.304 -15.641 1.00 87.00 102 PRO A N 1
ATOM 791 C CA . PRO A 1 102 ? 17.445 -2.326 -15.329 1.00 87.00 102 PRO A CA 1
ATOM 792 C C . PRO A 1 102 ? 16.035 -2.736 -15.762 1.00 87.00 102 PRO A C 1
ATOM 794 O O . PRO A 1 102 ? 15.087 -2.527 -15.010 1.00 87.00 102 PRO A O 1
ATOM 797 N N . VAL A 1 103 ? 15.888 -3.375 -16.928 1.00 86.88 103 VAL A N 1
ATOM 798 C CA . VAL A 1 103 ? 14.574 -3.819 -17.418 1.00 86.88 103 VAL A CA 1
ATOM 799 C C . VAL A 1 103 ? 14.014 -4.944 -16.548 1.00 86.88 103 VAL A C 1
ATOM 801 O O . VAL A 1 103 ? 12.918 -4.809 -16.013 1.00 86.88 103 VAL A O 1
ATOM 804 N N . ILE A 1 104 ? 14.774 -6.023 -16.333 1.00 88.19 104 ILE A N 1
ATOM 805 C CA . ILE A 1 104 ? 14.311 -7.188 -15.560 1.00 88.19 104 ILE A CA 1
ATOM 806 C C . ILE A 1 104 ? 14.061 -6.808 -14.098 1.00 88.19 104 ILE A C 1
ATOM 808 O O . ILE A 1 104 ? 13.015 -7.139 -13.538 1.00 88.19 104 ILE A O 1
ATOM 812 N N . SER A 1 105 ? 14.999 -6.092 -13.473 1.00 89.12 105 SER A N 1
ATOM 813 C CA . SER A 1 105 ? 14.854 -5.671 -12.076 1.00 89.12 105 SER A CA 1
ATOM 814 C C . SER A 1 105 ? 13.742 -4.637 -11.899 1.00 89.12 105 SER A C 1
ATOM 816 O O . SER A 1 105 ? 12.946 -4.772 -10.974 1.00 89.12 105 SER A O 1
ATOM 818 N N . GLY A 1 106 ? 13.607 -3.666 -12.808 1.00 87.00 106 GLY A N 1
ATOM 819 C CA . GLY A 1 106 ? 12.507 -2.702 -12.793 1.00 87.00 106 GLY A CA 1
ATOM 820 C C . GLY A 1 106 ? 11.141 -3.375 -12.945 1.00 87.00 106 GLY A C 1
ATOM 821 O O . GLY A 1 106 ? 10.223 -3.081 -12.178 1.00 87.00 106 GLY A O 1
ATOM 822 N N . SER A 1 107 ? 11.015 -4.357 -13.846 1.00 88.06 107 SER A N 1
ATOM 823 C CA . SER A 1 107 ? 9.795 -5.162 -13.991 1.00 88.06 107 SER A CA 1
ATOM 824 C C . SER A 1 107 ? 9.492 -6.009 -12.752 1.00 88.06 107 SER A C 1
ATOM 826 O O . SER A 1 107 ? 8.336 -6.077 -12.334 1.00 88.06 107 SER A O 1
ATOM 828 N N . ALA A 1 108 ? 10.504 -6.615 -12.123 1.00 91.44 108 ALA A N 1
ATOM 829 C CA . ALA A 1 108 ? 10.325 -7.364 -10.880 1.00 91.44 108 ALA A CA 1
ATOM 830 C C . ALA A 1 108 ? 9.854 -6.451 -9.735 1.00 91.44 108 ALA A C 1
ATOM 832 O O . ALA A 1 108 ? 8.892 -6.774 -9.039 1.00 91.44 108 ALA A O 1
ATOM 833 N N . ILE A 1 109 ? 10.471 -5.274 -9.582 1.00 91.12 109 ILE A N 1
ATOM 834 C CA . ILE A 1 109 ? 10.060 -4.259 -8.604 1.00 91.12 109 ILE A CA 1
ATOM 835 C C . ILE A 1 109 ? 8.610 -3.841 -8.868 1.00 91.12 109 ILE A C 1
ATOM 837 O O . ILE A 1 109 ? 7.795 -3.853 -7.944 1.00 91.12 109 ILE A O 1
ATOM 841 N N . ALA A 1 110 ? 8.252 -3.567 -10.124 1.00 91.31 110 ALA A N 1
ATOM 842 C CA . ALA A 1 110 ? 6.883 -3.230 -10.493 1.00 91.31 110 ALA A CA 1
ATOM 843 C C . ALA A 1 110 ? 5.895 -4.345 -10.101 1.00 91.31 110 ALA A C 1
ATOM 845 O O . ALA A 1 110 ? 4.895 -4.075 -9.437 1.00 91.31 110 ALA A O 1
ATOM 846 N N . ALA A 1 111 ? 6.208 -5.608 -10.400 1.00 91.00 111 ALA A N 1
ATOM 847 C CA . ALA A 1 111 ? 5.376 -6.749 -10.017 1.00 91.00 111 ALA A CA 1
ATOM 848 C C . ALA A 1 111 ? 5.185 -6.857 -8.491 1.00 91.00 111 ALA A C 1
ATOM 850 O O . ALA A 1 111 ? 4.076 -7.124 -8.024 1.00 91.00 111 ALA A O 1
ATOM 851 N N . THR A 1 112 ? 6.229 -6.590 -7.697 1.00 91.69 112 THR A N 1
ATOM 852 C CA . THR A 1 112 ? 6.109 -6.568 -6.226 1.00 91.69 112 THR A CA 1
ATOM 853 C C . THR A 1 112 ? 5.242 -5.413 -5.725 1.00 91.69 112 THR A C 1
ATOM 855 O O . THR A 1 112 ? 4.438 -5.610 -4.812 1.00 91.69 112 THR A O 1
ATOM 858 N N . GLY A 1 113 ? 5.345 -4.232 -6.344 1.00 88.62 113 GLY A N 1
ATOM 859 C CA . GLY A 1 113 ? 4.480 -3.088 -6.061 1.00 88.62 113 GLY A CA 1
ATOM 860 C C . GLY A 1 113 ? 3.014 -3.404 -6.344 1.00 88.62 113 GLY A C 1
ATOM 861 O O . GLY A 1 113 ? 2.165 -3.202 -5.477 1.00 88.62 113 GLY A O 1
ATOM 862 N N . PHE A 1 114 ? 2.734 -4.009 -7.501 1.00 89.75 114 PHE A N 1
ATOM 863 C CA . PHE A 1 114 ? 1.395 -4.457 -7.888 1.00 89.75 114 PHE A CA 1
ATOM 864 C C . PHE A 1 114 ? 0.822 -5.490 -6.906 1.00 89.75 114 PHE A C 1
ATOM 866 O O . PHE A 1 114 ? -0.285 -5.326 -6.395 1.00 89.75 114 PHE A O 1
ATOM 873 N N . ALA A 1 115 ? 1.603 -6.513 -6.545 1.00 89.94 115 ALA A N 1
ATOM 874 C CA . ALA A 1 115 ? 1.182 -7.505 -5.556 1.00 89.94 115 ALA A CA 1
ATOM 875 C C . ALA A 1 115 ? 0.889 -6.875 -4.181 1.00 89.94 115 ALA A C 1
ATOM 877 O O . ALA A 1 115 ? 0.012 -7.342 -3.454 1.00 89.94 115 ALA A O 1
ATOM 878 N N . LYS A 1 116 ? 1.608 -5.808 -3.814 1.00 86.94 116 LYS A N 1
ATOM 879 C CA . LYS A 1 116 ? 1.409 -5.077 -2.557 1.00 86.94 116 LYS A CA 1
ATOM 880 C C . LYS A 1 116 ? 0.175 -4.170 -2.582 1.00 86.94 116 LYS A C 1
ATOM 882 O O . LYS A 1 116 ? -0.449 -3.999 -1.537 1.00 86.94 116 LYS A O 1
ATOM 887 N N . MET A 1 117 ? -0.201 -3.649 -3.752 1.00 85.94 117 MET A N 1
ATOM 888 C CA . MET A 1 117 ? -1.446 -2.896 -3.960 1.00 85.94 117 MET A CA 1
ATOM 889 C C . MET A 1 117 ? -2.691 -3.775 -3.801 1.00 85.94 117 MET A C 1
ATOM 891 O O . MET A 1 117 ? -3.669 -3.312 -3.217 1.00 85.94 117 MET A O 1
ATOM 895 N N . ASN A 1 118 ? -2.626 -5.027 -4.266 1.00 83.50 118 ASN A N 1
ATOM 896 C CA . ASN A 1 118 ? -3.754 -5.969 -4.265 1.00 83.50 118 ASN A CA 1
ATOM 897 C C . ASN A 1 118 ? -3.832 -6.857 -3.012 1.00 83.50 118 ASN A C 1
ATOM 899 O O . ASN A 1 118 ? -4.756 -7.647 -2.873 1.00 83.50 118 ASN A O 1
ATOM 903 N N . ARG A 1 119 ? -2.867 -6.768 -2.090 1.00 73.69 119 ARG A N 1
ATOM 904 C CA . ARG A 1 119 ? -2.831 -7.604 -0.875 1.00 73.69 119 ARG A CA 1
ATOM 905 C C . ARG A 1 119 ? -3.795 -7.157 0.234 1.00 73.69 119 ARG A C 1
ATOM 907 O O . ARG A 1 119 ? -3.879 -7.844 1.246 1.00 73.69 119 ARG A O 1
ATOM 914 N N . GLY A 1 120 ? -4.452 -6.007 0.071 1.00 61.50 120 GLY A N 1
ATOM 915 C CA . GLY A 1 120 ? -5.332 -5.388 1.073 1.00 61.50 120 GLY A CA 1
ATOM 916 C C . GLY A 1 120 ? -6.731 -5.018 0.566 1.00 61.50 120 GLY A C 1
ATOM 917 O O . GLY A 1 120 ? -7.438 -4.303 1.273 1.00 61.50 120 GLY A O 1
ATOM 918 N N . THR A 1 121 ? -7.094 -5.465 -0.639 1.00 50.03 121 THR A N 1
ATOM 919 C CA . THR A 1 121 ? -8.463 -5.474 -1.190 1.00 50.03 121 THR A CA 1
ATOM 920 C C . THR A 1 121 ? -9.032 -6.873 -1.064 1.00 50.03 121 THR A C 1
ATOM 922 O O . THR A 1 121 ? -10.196 -7.000 -0.642 1.00 50.03 121 THR A O 1
#